Protein AF-A0A2E3Z9B2-F1 (afdb_monomer_lite)

Sequence (64 aa):
MKYPTYSVSTGVTEVEPGEDPGSVFQRLELSVSSATETGGNNIFVNDSIYRDNKQHSECLPEPL

Secondary structure (DSSP, 8-state):
-PPPP----EEEE---TT--HHHHHHHHHHHHHHHHHTTSS-EEEE-HHHHHHHHSTT-PPPP-

Radius of gyration: 15.68 Å; chains: 1; bounding box: 26×41×46 Å

Structure (mmCIF, N/CA/C/O backbone):
data_AF-A0A2E3Z9B2-F1
#
_entry.id   AF-A0A2E3Z9B2-F1
#
loop_
_atom_site.group_PDB
_atom_site.id
_atom_site.type_symbol
_atom_site.label_atom_id
_atom_site.label_alt_id
_atom_site.label_comp_id
_atom_site.label_asym_id
_atom_site.label_entity_id
_atom_site.label_seq_id
_atom_site.pdbx_PDB_ins_code
_atom_site.Cartn_x
_atom_site.Cartn_y
_atom_site.Cartn_z
_atom_site.occupancy
_atom_site.B_iso_or_equiv
_atom_site.auth_seq_id
_atom_site.auth_comp_id
_atom_site.auth_asym_id
_atom_site.auth_atom_id
_atom_site.pdbx_PDB_model_num
ATOM 1 N N . MET A 1 1 ? 4.570 11.269 -32.374 1.00 50.84 1 MET A N 1
ATOM 2 C CA . MET A 1 1 ? 4.849 11.694 -30.984 1.00 50.84 1 MET A CA 1
ATOM 3 C C . MET A 1 1 ? 4.631 10.495 -30.075 1.00 50.84 1 MET A C 1
ATOM 5 O O . MET A 1 1 ? 3.604 9.849 -30.225 1.00 50.84 1 MET A O 1
ATOM 9 N N . LYS A 1 2 ? 5.588 10.146 -29.205 1.00 64.75 2 LYS A N 1
ATOM 10 C CA . LYS A 1 2 ? 5.370 9.158 -28.134 1.00 64.75 2 LYS A CA 1
ATOM 11 C C . LYS A 1 2 ? 4.967 9.923 -26.876 1.00 64.75 2 LYS A C 1
ATOM 13 O O . LYS A 1 2 ? 5.690 10.832 -26.479 1.00 64.75 2 LYS A O 1
ATOM 18 N N . TYR A 1 3 ? 3.829 9.575 -26.289 1.00 75.94 3 TYR A N 1
ATOM 19 C CA . TYR A 1 3 ? 3.433 10.092 -24.982 1.00 75.94 3 TYR A CA 1
ATOM 20 C C . TYR A 1 3 ? 4.217 9.353 -23.890 1.00 75.94 3 TYR A C 1
ATOM 22 O O . TYR A 1 3 ? 4.448 8.147 -24.035 1.00 75.94 3 TYR A O 1
ATOM 30 N N . PRO A 1 4 ? 4.651 10.038 -22.819 1.00 80.06 4 PRO A N 1
ATOM 31 C CA . PRO A 1 4 ? 5.255 9.359 -21.685 1.00 80.06 4 PRO A CA 1
ATOM 32 C C . PRO A 1 4 ? 4.235 8.395 -21.069 1.00 80.06 4 PRO A C 1
ATOM 34 O O . PRO A 1 4 ? 3.076 8.745 -20.859 1.00 80.06 4 PRO A O 1
ATOM 37 N N . THR A 1 5 ? 4.669 7.159 -20.830 1.00 87.88 5 THR A N 1
ATOM 38 C CA . THR A 1 5 ? 3.889 6.158 -20.097 1.00 87.88 5 THR A CA 1
ATOM 39 C C . THR A 1 5 ? 4.352 6.183 -18.652 1.00 87.88 5 THR A C 1
ATOM 41 O O . THR A 1 5 ? 5.550 6.089 -18.390 1.00 87.88 5 THR A O 1
ATOM 44 N N . TYR A 1 6 ? 3.405 6.319 -17.734 1.00 88.88 6 TYR A N 1
ATOM 45 C CA . TYR A 1 6 ? 3.658 6.268 -16.302 1.00 88.88 6 TYR A CA 1
ATOM 46 C C . TYR A 1 6 ? 3.111 4.961 -15.745 1.00 88.88 6 TYR A C 1
ATOM 48 O O . TYR A 1 6 ? 2.122 4.429 -16.251 1.00 88.88 6 TYR A O 1
ATOM 56 N N . SER A 1 7 ? 3.755 4.466 -14.699 1.00 90.38 7 SER A N 1
ATOM 57 C CA . SER A 1 7 ? 3.231 3.394 -13.865 1.00 90.38 7 SER A CA 1
ATOM 58 C C . SER A 1 7 ? 2.916 3.938 -12.481 1.00 90.38 7 SER A C 1
ATOM 60 O O . SER A 1 7 ? 3.472 4.952 -12.055 1.00 90.38 7 SER A O 1
ATOM 62 N N . VAL A 1 8 ? 2.005 3.262 -11.791 1.00 89.75 8 VAL A N 1
ATOM 63 C CA . VAL A 1 8 ? 1.663 3.557 -10.403 1.00 89.75 8 VAL A CA 1
ATOM 64 C C . VAL A 1 8 ? 1.815 2.290 -9.581 1.00 89.75 8 VAL A C 1
ATOM 66 O O . VAL A 1 8 ? 1.516 1.193 -10.049 1.00 89.75 8 VAL A O 1
ATOM 69 N N . SER A 1 9 ? 2.282 2.457 -8.353 1.00 90.56 9 SER A N 1
ATOM 70 C CA . SER A 1 9 ? 2.232 1.423 -7.328 1.00 90.56 9 SER A CA 1
ATOM 71 C C . SER A 1 9 ? 1.017 1.672 -6.452 1.00 90.56 9 SER A C 1
ATOM 73 O O . SER A 1 9 ? 0.731 2.818 -6.108 1.00 90.56 9 SER A O 1
ATOM 75 N N . THR A 1 10 ? 0.278 0.625 -6.103 1.00 91.44 10 THR A N 1
ATOM 76 C CA . THR A 1 10 ? -0.938 0.752 -5.292 1.00 91.44 10 THR A CA 1
ATOM 77 C C . THR A 1 10 ? -0.853 -0.149 -4.072 1.00 91.44 10 THR A C 1
ATOM 79 O O . THR A 1 10 ? -0.659 -1.354 -4.192 1.00 91.44 10 THR A O 1
ATOM 82 N N . GLY A 1 11 ? -1.005 0.443 -2.891 1.00 90.25 11 GLY A N 1
ATOM 83 C CA . GLY A 1 11 ? -1.230 -0.287 -1.651 1.00 90.25 11 GLY A CA 1
ATOM 84 C C . GLY A 1 11 ? -2.726 -0.413 -1.394 1.00 90.25 11 GLY A C 1
ATOM 85 O O . GLY A 1 11 ? -3.472 0.539 -1.612 1.00 90.25 11 GLY A O 1
ATOM 86 N N . VAL A 1 12 ? -3.159 -1.573 -0.923 1.00 90.25 12 VAL A N 1
ATOM 87 C CA . VAL A 1 12 ? -4.536 -1.845 -0.509 1.00 90.25 12 VAL A CA 1
ATOM 88 C C . VAL A 1 12 ? -4.484 -2.408 0.900 1.00 90.25 12 VAL A C 1
ATOM 90 O O . VAL A 1 12 ? -3.663 -3.275 1.180 1.00 90.25 12 VAL A O 1
ATOM 93 N N . THR A 1 13 ? -5.344 -1.920 1.787 1.00 91.38 13 THR A N 1
ATOM 94 C CA . THR A 1 13 ? -5.443 -2.423 3.157 1.00 91.38 13 THR A CA 1
ATOM 95 C C . THR A 1 13 ? -6.907 -2.612 3.521 1.00 91.38 13 THR A C 1
ATOM 97 O O . THR A 1 13 ? -7.753 -1.805 3.135 1.00 91.38 13 THR A O 1
ATOM 100 N N . GLU A 1 14 ? -7.204 -3.680 4.251 1.00 90.94 14 GLU A N 1
ATOM 101 C CA . GLU A 1 14 ? -8.528 -3.888 4.841 1.00 90.94 14 GLU A CA 1
ATOM 102 C C . GLU A 1 14 ? -8.763 -2.883 5.975 1.00 90.94 14 GLU A C 1
ATOM 104 O O . GLU A 1 14 ? -7.801 -2.496 6.634 1.00 90.94 14 GLU A O 1
ATOM 109 N N . VAL A 1 15 ? -10.007 -2.465 6.215 1.00 90.31 15 VAL A N 1
ATOM 110 C CA . VAL A 1 15 ? -10.377 -1.576 7.328 1.00 90.31 15 VAL A CA 1
ATOM 111 C C . VAL A 1 15 ? -11.437 -2.256 8.176 1.00 90.31 15 VAL A C 1
ATOM 113 O O . VAL A 1 15 ? -12.496 -2.614 7.657 1.00 90.31 15 VAL A O 1
ATOM 116 N N . GLU A 1 16 ? -11.175 -2.396 9.473 1.00 88.06 16 GLU A N 1
ATOM 117 C CA . GLU A 1 16 ? -12.132 -2.999 10.400 1.00 88.06 16 GLU A CA 1
ATOM 118 C C . GLU A 1 16 ? -13.104 -1.960 10.997 1.00 88.06 16 GLU A C 1
ATOM 120 O O . GLU A 1 16 ? -12.758 -0.783 11.168 1.00 88.06 16 GLU A O 1
ATOM 125 N N . PRO A 1 17 ? -14.344 -2.354 11.350 1.00 90.25 17 PRO A N 1
ATOM 126 C CA . PRO A 1 17 ? -15.281 -1.459 12.019 1.00 90.25 17 PRO A CA 1
ATOM 127 C C . PRO A 1 17 ? -14.732 -0.948 13.359 1.00 90.25 17 PRO A C 1
ATOM 129 O O . PRO A 1 17 ? -14.474 -1.724 14.274 1.00 90.25 17 PRO A O 1
ATOM 1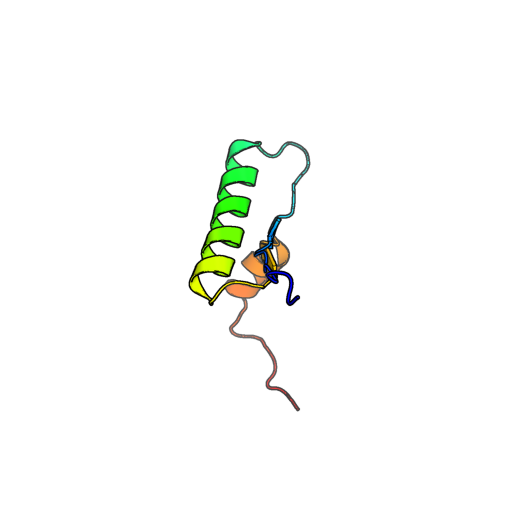32 N N . GLY A 1 18 ? -14.613 0.374 13.496 1.00 92.06 18 GLY A N 1
ATOM 133 C CA . GLY A 1 18 ? -14.103 1.009 14.717 1.00 92.06 18 GLY A CA 1
ATOM 134 C C . GLY A 1 18 ? -12.578 1.061 14.815 1.00 92.06 18 GLY A C 1
ATOM 135 O O . GLY A 1 18 ? -12.063 1.488 15.846 1.00 92.06 18 GLY A O 1
ATOM 136 N N . GLU A 1 19 ? -11.864 0.662 13.762 1.00 88.62 19 GLU A N 1
ATOM 137 C CA . GLU A 1 19 ? -10.416 0.810 13.691 1.00 88.62 19 GLU A CA 1
ATOM 138 C C . GLU A 1 19 ? -9.996 2.291 13.674 1.00 88.62 19 GLU A C 1
ATOM 140 O O . GLU A 1 19 ? -10.666 3.149 13.090 1.00 88.62 19 GLU A O 1
ATOM 145 N N . ASP A 1 20 ? -8.865 2.592 14.316 1.00 91.94 20 ASP A N 1
ATOM 146 C CA . ASP A 1 20 ? -8.272 3.925 14.294 1.00 91.94 20 ASP A CA 1
ATOM 147 C C . ASP A 1 20 ? -7.756 4.273 12.881 1.00 91.94 20 ASP A C 1
ATOM 149 O O . ASP A 1 20 ? -6.999 3.503 12.284 1.00 91.94 20 ASP A O 1
ATOM 153 N N . PRO A 1 21 ? -8.088 5.453 12.326 1.00 91.44 21 PRO A N 1
ATOM 154 C CA . PRO A 1 21 ? -7.589 5.848 11.013 1.00 91.44 21 PRO A CA 1
ATOM 155 C C . PRO A 1 21 ? -6.058 5.853 10.922 1.00 91.44 21 PRO A C 1
ATOM 157 O O . PRO A 1 21 ? -5.507 5.515 9.876 1.00 91.44 21 PRO A O 1
ATOM 160 N N . GLY A 1 22 ? -5.355 6.211 12.001 1.00 92.50 22 GLY A N 1
ATOM 161 C CA . GLY A 1 22 ? -3.896 6.226 12.042 1.00 92.50 22 GLY A CA 1
ATOM 162 C C . GLY A 1 22 ? -3.287 4.839 11.838 1.00 92.50 22 GLY A C 1
ATOM 163 O O . GLY A 1 22 ? -2.326 4.707 11.076 1.00 92.50 22 GLY A O 1
ATOM 164 N N . SER A 1 23 ? -3.866 3.792 12.437 1.00 88.00 23 SER A N 1
ATOM 165 C CA . SER A 1 23 ? -3.402 2.414 12.216 1.00 88.00 23 SER A CA 1
ATOM 166 C C . SER A 1 23 ? -3.668 1.933 10.789 1.00 88.00 23 SER A C 1
ATOM 168 O O . SER A 1 23 ? -2.810 1.271 10.198 1.00 88.00 23 SER A O 1
ATOM 170 N N . VAL A 1 24 ? -4.804 2.317 10.198 1.00 90.06 24 VAL A N 1
ATOM 171 C CA . VAL A 1 24 ? -5.116 2.045 8.785 1.00 90.06 24 VAL A CA 1
ATOM 172 C C . VAL A 1 24 ? -4.085 2.706 7.866 1.00 90.06 24 VAL A C 1
ATOM 174 O O . VAL A 1 24 ? -3.538 2.048 6.977 1.00 90.06 24 VAL A O 1
ATOM 177 N N . PHE A 1 25 ? -3.767 3.985 8.094 1.00 91.69 25 PHE A N 1
ATOM 178 C CA . PHE A 1 25 ? -2.785 4.716 7.287 1.00 91.69 25 PHE A CA 1
ATOM 179 C C . PHE A 1 25 ? -1.388 4.105 7.381 1.00 91.69 25 PHE A C 1
ATOM 181 O O . PHE A 1 25 ? -0.748 3.915 6.351 1.00 91.69 25 PHE A O 1
ATOM 188 N N . GLN A 1 26 ? -0.942 3.711 8.576 1.00 90.00 26 GLN A N 1
ATOM 189 C CA . GLN A 1 26 ? 0.346 3.032 8.737 1.00 90.00 26 GLN A CA 1
ATOM 190 C C . GLN A 1 26 ? 0.408 1.724 7.935 1.00 90.00 26 GLN A C 1
ATOM 192 O O . GLN A 1 26 ? 1.405 1.445 7.268 1.00 90.00 26 GLN A O 1
ATOM 197 N N . ARG A 1 27 ? -0.663 0.917 7.941 1.00 90.00 27 ARG A N 1
ATOM 198 C CA . ARG A 1 27 ? -0.718 -0.319 7.136 1.00 90.00 27 ARG A CA 1
ATOM 199 C C . ARG A 1 27 ? -0.718 -0.037 5.634 1.00 90.00 27 ARG A C 1
ATOM 201 O O . ARG A 1 27 ? -0.064 -0.763 4.875 1.00 90.00 27 ARG A O 1
ATOM 208 N N . LEU A 1 28 ? -1.402 1.019 5.205 1.00 90.94 28 LEU A N 1
ATOM 209 C CA . LEU A 1 28 ? -1.412 1.452 3.812 1.00 90.94 28 LEU A CA 1
ATOM 210 C C . LEU A 1 28 ? -0.023 1.926 3.354 1.00 90.94 28 LEU A C 1
ATOM 212 O O . LEU A 1 28 ? 0.451 1.489 2.304 1.00 90.94 28 LEU A O 1
ATOM 216 N N . GLU A 1 29 ? 0.661 2.745 4.155 1.00 91.81 29 GLU A N 1
ATOM 217 C CA . GLU A 1 29 ? 2.017 3.234 3.872 1.00 91.81 29 GLU A CA 1
ATOM 218 C C . GLU A 1 29 ? 3.020 2.089 3.721 1.00 91.81 29 GLU A C 1
ATOM 220 O O . GLU A 1 29 ? 3.809 2.083 2.773 1.0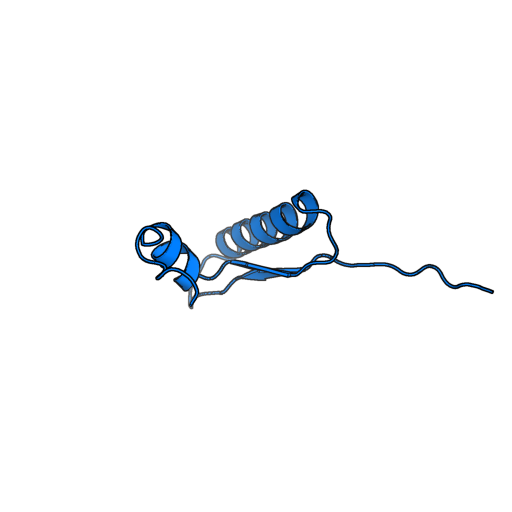0 91.81 29 GLU A O 1
ATOM 225 N N . LEU A 1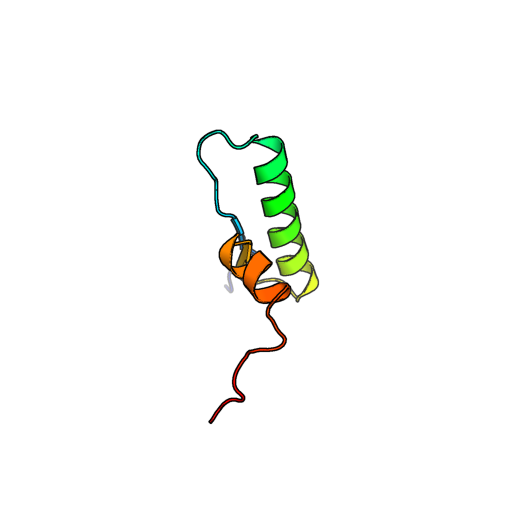 30 ? 2.952 1.076 4.590 1.00 87.94 30 LEU A N 1
ATOM 226 C CA . LEU A 1 30 ? 3.795 -0.119 4.483 1.00 87.94 30 LEU A CA 1
ATOM 227 C C . LEU A 1 30 ? 3.564 -0.874 3.165 1.00 87.94 30 LEU A C 1
ATOM 229 O O . LEU A 1 30 ? 4.512 -1.374 2.556 1.00 87.94 30 LEU A O 1
ATOM 233 N N . SER A 1 31 ? 2.315 -0.926 2.700 1.00 86.94 31 SER A N 1
ATOM 234 C CA . SER A 1 31 ? 1.943 -1.601 1.451 1.00 86.94 31 SER A CA 1
ATOM 235 C C . SER A 1 31 ? 2.511 -0.872 0.234 1.00 86.94 31 SER A C 1
ATOM 237 O O . SER A 1 31 ? 3.128 -1.487 -0.631 1.00 86.94 31 SER A O 1
ATOM 239 N N . VAL A 1 32 ? 2.363 0.456 0.190 1.00 89.25 32 VAL A N 1
ATOM 240 C CA . VAL A 1 32 ? 2.912 1.297 -0.888 1.00 89.25 32 VAL A CA 1
ATOM 241 C C . VAL A 1 32 ? 4.444 1.314 -0.868 1.00 89.25 32 VAL A C 1
ATOM 243 O O . VAL A 1 32 ? 5.082 1.288 -1.924 1.00 89.25 32 VAL A O 1
ATOM 246 N N . SER A 1 33 ? 5.050 1.317 0.320 1.00 88.50 33 SER A N 1
ATOM 247 C CA . SER A 1 33 ? 6.509 1.252 0.465 1.00 88.50 33 SER A CA 1
ATOM 248 C C . SER A 1 33 ? 7.044 -0.066 -0.096 1.00 88.50 33 SER A C 1
ATOM 250 O O . SER A 1 33 ? 7.918 -0.048 -0.960 1.00 88.50 33 SER A O 1
ATOM 252 N N . SER A 1 34 ? 6.420 -1.194 0.263 1.00 85.62 34 SER A N 1
ATOM 253 C CA . SER A 1 34 ? 6.766 -2.525 -0.270 1.00 85.62 34 SER A CA 1
ATOM 254 C C . SER A 1 34 ? 6.619 -2.597 -1.797 1.00 85.62 34 SER A C 1
ATOM 256 O O . SER A 1 34 ? 7.464 -3.155 -2.501 1.00 85.62 34 SER A O 1
ATOM 258 N N . ALA A 1 35 ? 5.564 -1.976 -2.329 1.00 79.81 35 ALA A N 1
ATOM 259 C CA . ALA A 1 35 ? 5.320 -1.866 -3.761 1.00 79.81 35 ALA A CA 1
ATOM 260 C C . ALA A 1 35 ? 6.435 -1.109 -4.498 1.00 79.81 35 ALA A C 1
ATOM 262 O O . ALA A 1 35 ? 6.833 -1.466 -5.607 1.00 79.81 35 ALA A O 1
ATOM 263 N N . THR A 1 36 ? 6.970 -0.068 -3.867 1.00 84.00 36 THR A N 1
ATOM 264 C CA . THR A 1 36 ? 8.044 0.755 -4.430 1.00 84.00 36 THR A CA 1
ATOM 265 C C . THR A 1 3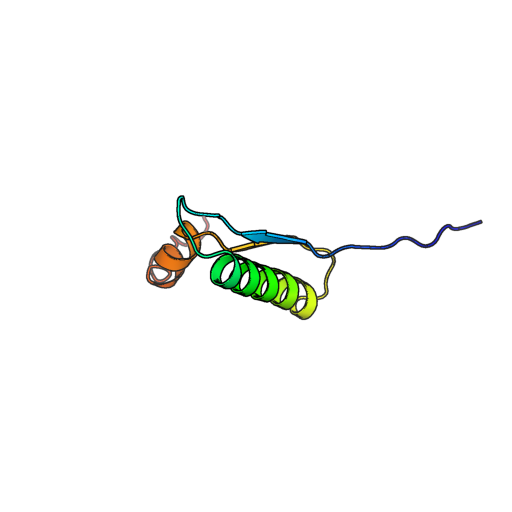6 ? 9.400 0.051 -4.338 1.00 84.00 36 THR A C 1
ATOM 267 O O . THR A 1 36 ? 10.152 0.047 -5.311 1.00 84.00 36 THR A O 1
ATOM 270 N N . GLU A 1 37 ? 9.691 -0.613 -3.216 1.00 86.25 37 GLU A N 1
ATOM 271 C CA . GLU A 1 37 ? 10.936 -1.368 -2.998 1.00 86.25 37 GLU A CA 1
ATOM 272 C C . GLU A 1 37 ? 11.100 -2.559 -3.955 1.00 86.25 37 GLU A C 1
ATOM 274 O O . GLU A 1 37 ? 12.217 -2.931 -4.308 1.00 86.25 37 GLU A O 1
ATOM 279 N N . THR A 1 38 ? 9.995 -3.129 -4.439 1.00 82.88 38 THR A N 1
ATOM 280 C CA . THR A 1 38 ? 9.986 -4.273 -5.369 1.00 8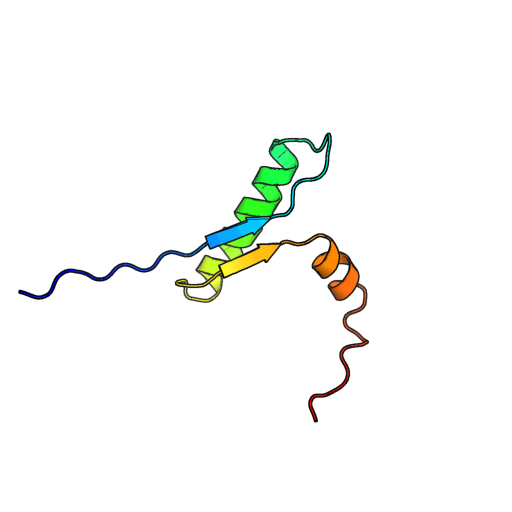2.88 38 THR A CA 1
ATOM 281 C C . THR A 1 38 ? 10.030 -3.880 -6.851 1.00 82.88 38 THR A C 1
ATOM 283 O O . THR A 1 38 ? 9.770 -4.707 -7.724 1.00 82.88 38 THR A O 1
ATOM 286 N N . GLY A 1 39 ? 10.391 -2.630 -7.157 1.00 85.19 39 GLY A N 1
ATOM 287 C CA . GLY A 1 39 ? 10.571 -2.139 -8.530 1.00 85.19 39 GLY A CA 1
ATOM 288 C C . GLY A 1 39 ? 9.384 -1.354 -9.092 1.00 85.19 39 GLY A C 1
ATOM 289 O O . GLY A 1 39 ? 9.432 -0.919 -10.243 1.00 85.19 39 GLY A O 1
ATOM 290 N N . GLY A 1 40 ? 8.350 -1.123 -8.281 1.00 86.31 40 GLY A N 1
ATOM 291 C CA . GLY A 1 40 ? 7.176 -0.345 -8.657 1.00 86.31 40 GLY A CA 1
ATOM 292 C C . GLY A 1 40 ? 6.234 -1.054 -9.634 1.00 86.31 40 GLY A C 1
ATOM 293 O O . GLY A 1 40 ? 6.414 -2.225 -9.968 1.00 86.31 40 GLY A O 1
ATOM 294 N N . ASN A 1 41 ? 5.210 -0.329 -10.100 1.00 90.88 41 ASN A N 1
ATOM 295 C CA . ASN A 1 41 ? 4.217 -0.821 -11.066 1.00 90.88 41 ASN A CA 1
ATOM 296 C C . ASN A 1 41 ? 3.526 -2.127 -10.629 1.00 90.88 41 ASN A C 1
ATOM 298 O O . ASN A 1 41 ? 3.376 -3.068 -11.411 1.00 90.88 41 ASN A O 1
ATOM 302 N N . ASN A 1 42 ? 3.155 -2.207 -9.356 1.00 87.88 42 ASN A N 1
ATOM 303 C CA . ASN A 1 42 ? 2.553 -3.396 -8.773 1.00 87.88 42 ASN A CA 1
ATOM 304 C C . ASN A 1 42 ? 1.497 -3.020 -7.720 1.00 87.88 42 ASN A C 1
ATOM 306 O O . ASN A 1 42 ? 1.327 -1.851 -7.356 1.00 87.88 42 ASN A O 1
ATOM 310 N N . ILE A 1 43 ? 0.754 -4.032 -7.276 1.00 87.50 43 ILE A N 1
ATOM 311 C CA . ILE A 1 43 ? -0.294 -3.897 -6.269 1.00 87.50 43 ILE A CA 1
ATOM 312 C C . ILE A 1 43 ? 0.108 -4.738 -5.062 1.00 87.50 43 ILE A C 1
ATOM 314 O O . ILE A 1 43 ? 0.350 -5.935 -5.201 1.00 87.50 43 ILE A O 1
ATOM 318 N N . PHE A 1 44 ? 0.155 -4.114 -3.889 1.00 87.25 44 PHE A N 1
ATOM 319 C CA . PHE A 1 44 ? 0.395 -4.789 -2.618 1.00 87.25 44 PHE A CA 1
ATOM 320 C C . PHE A 1 44 ? -0.858 -4.748 -1.766 1.00 87.25 44 PHE A C 1
ATOM 322 O O . PHE A 1 44 ? -1.419 -3.681 -1.524 1.00 87.25 44 PHE A O 1
ATOM 329 N N . VAL A 1 45 ? -1.272 -5.918 -1.292 1.00 87.25 45 VAL A N 1
ATOM 330 C CA . VAL A 1 45 ? -2.452 -6.076 -0.446 1.00 87.25 45 VAL A CA 1
ATOM 331 C C . VAL A 1 45 ? -1.995 -6.449 0.959 1.00 87.25 45 VAL A C 1
ATOM 333 O O . VAL A 1 45 ? -1.295 -7.442 1.152 1.00 87.25 45 VAL A O 1
ATOM 336 N N . ASN A 1 46 ? -2.375 -5.632 1.935 1.00 80.88 46 ASN A N 1
ATOM 337 C CA . ASN A 1 46 ? -2.140 -5.839 3.357 1.00 80.88 46 ASN A CA 1
ATOM 338 C C . ASN A 1 46 ? -3.464 -6.224 4.011 1.00 80.88 46 ASN A C 1
ATOM 340 O O . ASN A 1 46 ? -4.229 -5.391 4.499 1.00 80.88 46 ASN A O 1
ATOM 344 N N . ASP A 1 47 ? -3.737 -7.516 3.912 1.00 76.69 47 ASP A N 1
ATOM 345 C CA . ASP A 1 47 ? -4.927 -8.177 4.426 1.00 76.69 47 ASP A CA 1
ATOM 346 C C . ASP A 1 47 ? -4.614 -8.796 5.800 1.00 76.69 47 ASP A C 1
ATOM 348 O O . ASP A 1 47 ? -3.523 -9.348 6.011 1.00 76.69 47 ASP A O 1
ATOM 352 N N . SER A 1 48 ? -5.565 -8.714 6.729 1.00 61.69 48 SER A N 1
ATOM 353 C CA . SER A 1 48 ? -5.514 -9.418 8.012 1.00 61.69 48 SER A CA 1
ATOM 354 C C . SER A 1 48 ? -5.348 -10.936 7.804 1.00 61.69 48 SER A C 1
ATOM 356 O O . SER A 1 48 ? -4.530 -11.568 8.477 1.00 61.69 48 SER A O 1
ATOM 358 N N . ILE A 1 49 ? -5.967 -11.488 6.753 1.00 52.91 49 ILE A N 1
ATOM 359 C CA . ILE A 1 49 ? -5.881 -12.901 6.350 1.00 52.91 49 ILE A CA 1
ATOM 360 C C . ILE A 1 49 ? -4.443 -13.294 5.964 1.00 52.91 49 ILE A C 1
ATOM 362 O O . ILE A 1 49 ? -4.008 -14.426 6.195 1.00 52.91 49 ILE A O 1
ATOM 366 N N . TYR A 1 50 ? -3.658 -12.370 5.401 1.00 49.03 50 TYR A N 1
ATOM 367 C CA . TYR A 1 50 ? -2.254 -12.622 5.051 1.00 49.03 50 TYR A CA 1
ATOM 368 C C . TYR A 1 50 ? -1.301 -12.506 6.248 1.00 49.03 50 TYR A C 1
ATOM 370 O O . TYR A 1 50 ? -0.224 -13.108 6.219 1.00 49.03 50 TYR A O 1
ATOM 378 N N . ARG A 1 51 ? -1.667 -11.765 7.306 1.00 48.22 51 ARG A N 1
ATOM 379 C CA . ARG A 1 51 ? -0.886 -11.721 8.555 1.00 48.22 51 ARG A CA 1
ATOM 380 C C . ARG A 1 51 ? -0.961 -13.048 9.302 1.00 48.22 51 ARG A C 1
ATOM 382 O O . ARG A 1 51 ? 0.090 -13.561 9.687 1.00 48.22 51 ARG A O 1
ATOM 389 N N . ASP A 1 52 ? -2.151 -13.637 9.407 1.00 47.81 52 ASP A N 1
ATOM 390 C CA . ASP A 1 52 ? -2.313 -14.971 9.997 1.00 47.81 52 ASP A CA 1
ATOM 391 C C . ASP A 1 52 ? -1.643 -16.047 9.135 1.00 47.81 52 ASP A C 1
ATOM 393 O O . ASP A 1 52 ? -0.927 -16.907 9.650 1.00 47.81 52 ASP A O 1
ATOM 397 N N . ASN A 1 53 ? -1.731 -15.936 7.805 1.00 39.62 53 ASN A N 1
ATOM 398 C CA . ASN A 1 53 ? -1.030 -16.852 6.903 1.00 39.62 53 ASN A CA 1
ATOM 399 C C . ASN A 1 53 ? 0.497 -16.682 6.875 1.00 39.62 53 ASN A C 1
ATOM 401 O O . ASN A 1 53 ? 1.169 -17.607 6.440 1.00 39.62 53 ASN A O 1
ATOM 405 N N . LYS A 1 54 ? 1.080 -15.568 7.346 1.00 41.78 54 LYS A N 1
ATOM 406 C CA . LYS A 1 54 ? 2.542 -15.444 7.543 1.00 41.78 54 LYS A CA 1
ATOM 407 C C . LYS A 1 54 ? 3.022 -15.969 8.897 1.00 41.78 54 LYS A C 1
ATOM 409 O O . LYS A 1 54 ? 4.194 -16.309 9.016 1.00 41.78 54 LYS A O 1
ATOM 414 N N . GLN A 1 55 ? 2.149 -16.074 9.901 1.00 41.84 55 GLN A N 1
ATOM 415 C CA . GLN A 1 55 ? 2.437 -16.912 11.073 1.00 41.84 55 GLN A CA 1
ATOM 416 C C . GLN A 1 55 ? 2.226 -18.405 10.767 1.00 41.84 55 GLN A C 1
ATOM 418 O O . GLN A 1 55 ? 2.856 -19.246 11.398 1.00 41.84 55 GLN A O 1
ATOM 423 N N . HIS A 1 56 ? 1.419 -18.731 9.751 1.00 33.69 56 HIS A N 1
ATOM 424 C CA . HIS A 1 56 ? 1.160 -20.092 9.264 1.00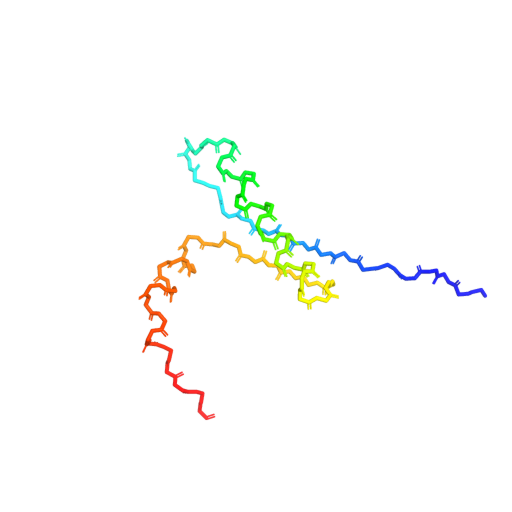 33.69 56 HIS A CA 1
ATOM 425 C C . HIS A 1 56 ? 1.870 -20.460 7.944 1.00 33.69 56 HIS A C 1
ATOM 427 O O . HIS A 1 56 ? 1.588 -21.510 7.362 1.00 33.69 56 HIS A O 1
ATOM 433 N N . SER A 1 57 ? 2.826 -19.660 7.458 1.00 41.12 57 SER A N 1
ATOM 434 C CA . SER A 1 57 ? 3.516 -19.909 6.178 1.00 41.12 57 SER A CA 1
ATOM 435 C C . SER A 1 57 ? 4.574 -21.020 6.245 1.00 41.12 57 SER A C 1
ATOM 437 O O . SER A 1 57 ? 5.467 -21.065 5.406 1.00 41.12 57 SER A O 1
ATOM 439 N N . GLU A 1 58 ? 4.473 -21.935 7.211 1.00 43.47 58 GLU A N 1
ATOM 440 C CA . GLU A 1 58 ? 5.072 -23.273 7.116 1.00 43.47 58 GLU A CA 1
ATOM 441 C C . GLU A 1 58 ? 4.140 -24.277 6.405 1.00 43.47 58 GLU A C 1
ATOM 443 O O . GLU A 1 58 ? 4.497 -25.438 6.239 1.00 43.47 58 GLU A O 1
ATOM 448 N N . CYS A 1 59 ? 2.941 -23.870 5.967 1.00 42.53 59 CYS A N 1
ATOM 449 C CA . CYS A 1 59 ? 1.943 -24.777 5.383 1.00 42.53 59 CYS A CA 1
ATOM 450 C C . CYS A 1 59 ? 1.416 -24.340 4.006 1.00 42.53 59 CYS A C 1
ATOM 452 O O . CYS A 1 59 ? 0.233 -24.517 3.717 1.00 42.53 59 CYS A O 1
ATOM 454 N N . LEU A 1 60 ? 2.265 -23.798 3.126 1.00 48.59 60 LEU A N 1
ATOM 455 C CA . LEU A 1 60 ? 1.923 -23.789 1.698 1.00 48.59 60 LEU A CA 1
ATOM 456 C C . LEU A 1 60 ? 2.272 -25.168 1.110 1.00 48.59 60 LEU A C 1
ATOM 458 O O . LEU A 1 60 ? 3.443 -25.546 1.166 1.00 48.59 60 LEU A O 1
ATOM 462 N N . PRO A 1 61 ? 1.305 -25.941 0.575 1.00 43.09 61 PRO A N 1
ATOM 463 C CA . PRO A 1 61 ? 1.631 -27.160 -0.152 1.00 43.09 61 PRO A CA 1
ATOM 464 C C . PRO A 1 61 ? 2.441 -26.801 -1.401 1.00 43.09 61 PRO A C 1
ATOM 466 O O . PRO A 1 61 ? 2.131 -25.826 -2.091 1.00 43.09 61 PRO A O 1
ATOM 469 N N . GLU A 1 62 ? 3.494 -27.577 -1.661 1.00 41.44 62 GLU A N 1
ATOM 470 C CA . GLU A 1 62 ? 4.341 -27.402 -2.840 1.00 41.44 62 GLU A CA 1
ATOM 471 C C . GLU A 1 62 ? 3.496 -27.431 -4.127 1.00 41.44 62 GLU A C 1
ATOM 473 O O . GLU A 1 62 ? 2.525 -28.193 -4.215 1.00 41.44 62 GLU A O 1
ATOM 478 N N . PRO A 1 63 ? 3.827 -26.589 -5.121 1.00 46.94 63 PRO A N 1
ATOM 479 C CA . PRO A 1 63 ? 3.108 -26.571 -6.385 1.00 46.94 63 PRO A CA 1
ATOM 480 C C . PRO A 1 63 ? 3.270 -27.912 -7.119 1.00 46.94 63 PRO A C 1
ATOM 482 O O . PRO A 1 63 ? 4.367 -28.466 -7.161 1.00 46.94 63 PRO A O 1
ATOM 485 N N . LEU A 1 64 ? 2.150 -28.397 -7.673 1.00 45.16 64 LEU A N 1
ATOM 486 C CA . LEU A 1 64 ? 2.034 -29.621 -8.482 1.00 45.16 64 LEU A CA 1
ATOM 487 C C . LEU A 1 64 ? 3.003 -29.659 -9.672 1.00 45.16 64 LEU A C 1
ATOM 489 O O . LEU A 1 64 ? 3.148 -28.611 -10.345 1.00 45.16 64 LEU A O 1
#

Foldseek 3Di:
DDDDDDAAEFEAEDDDVPDDVVVVVVLRVVQRVVCVVVPHRYYGYHYPVVVVVVVVVVDDPDDD

pLDDT: mean 75.64, std 19.59, range [33.69, 92.5]